Protein AF-A0A519US64-F1 (afdb_monomer_lite)

Sequence (150 aa):
MSLLNEFVNSISDPQLAESIQDRIDIIEHKIKFRDPVPVYVASNLLSGDNLLKEMIERAGGILVSEPSASKTIIYMNDGQTISLTMNEIISQVNPSWEAAQLKQVYIITKAYTHATIDIELLETLAEIIHPGFFVFGLEGSDWLRFDIEA

Secondary structure (DSSP, 8-state):
--HHHHHHHH-S-HHHHHHHHHHHHHHHHHHTTSPPEEEEEE-TTTTS-HHHHHHHHHTTEEE-S-GGG-SEEEEE-SS--HHHHHHHHHHH--TTSHHHHTT-EEEE-S---TTS--HHHHHHHHHHHSBTTB----BTTTEEE-----

Structure (mmCIF, N/CA/C/O backbone):
data_AF-A0A519US64-F1
#
_entry.id   AF-A0A519US64-F1
#
loop_
_atom_site.group_PDB
_atom_site.id
_atom_site.type_symbol
_atom_site.label_atom_id
_atom_site.label_alt_id
_atom_site.label_comp_id
_atom_site.label_asym_id
_atom_site.label_entity_id
_atom_site.label_seq_id
_atom_site.pdbx_PDB_ins_code
_atom_site.Cartn_x
_atom_site.Cartn_y
_atom_site.Cartn_z
_atom_site.occupancy
_atom_site.B_iso_or_equiv
_atom_site.auth_seq_id
_atom_site.auth_comp_id
_atom_site.auth_asym_id
_atom_site.auth_atom_id
_atom_site.pdbx_PDB_model_num
ATOM 1 N N . MET A 1 1 ? -5.483 -8.722 -23.370 1.00 50.75 1 MET A N 1
ATOM 2 C CA . MET A 1 1 ? -4.078 -8.279 -23.319 1.00 50.75 1 MET A CA 1
ATOM 3 C C . MET A 1 1 ? -3.951 -7.422 -22.077 1.00 50.75 1 MET A C 1
ATOM 5 O O . MET A 1 1 ? -4.906 -6.724 -21.766 1.00 50.75 1 MET A O 1
ATOM 9 N N . SER A 1 2 ? -2.878 -7.592 -21.313 1.00 70.62 2 SER A N 1
ATOM 10 C CA . SER A 1 2 ? -2.649 -6.848 -20.069 1.00 70.62 2 SER A CA 1
ATOM 11 C C . SER A 1 2 ? -2.172 -5.427 -20.398 1.00 70.62 2 SER A C 1
ATOM 13 O O . SER A 1 2 ? -1.345 -5.273 -21.300 1.00 70.62 2 SER A O 1
ATOM 15 N N . LEU A 1 3 ? -2.668 -4.414 -19.676 1.00 65.56 3 LEU A N 1
ATOM 16 C CA . LEU A 1 3 ? -2.300 -3.007 -19.898 1.00 65.56 3 LEU A CA 1
ATOM 17 C C . LEU A 1 3 ? -0.816 -2.764 -19.603 1.00 65.56 3 LEU A C 1
ATOM 19 O O . LEU A 1 3 ? -0.156 -1.985 -20.288 1.00 65.56 3 LEU A O 1
ATOM 23 N N . LEU A 1 4 ? -0.266 -3.492 -18.630 1.00 66.19 4 LEU A N 1
ATOM 24 C CA . LEU A 1 4 ? 1.155 -3.434 -18.293 1.00 66.19 4 LEU A CA 1
ATOM 25 C C . LEU A 1 4 ? 2.032 -3.985 -19.415 1.00 66.19 4 LEU A C 1
ATOM 27 O O . LEU A 1 4 ? 3.037 -3.372 -19.764 1.00 66.19 4 LEU A O 1
ATOM 31 N N . ASN A 1 5 ? 1.626 -5.090 -20.043 1.00 68.94 5 ASN A N 1
ATOM 32 C CA . ASN A 1 5 ? 2.379 -5.644 -21.167 1.00 68.94 5 ASN A CA 1
ATOM 33 C C . ASN A 1 5 ? 2.320 -4.712 -22.389 1.00 68.94 5 ASN A C 1
ATOM 35 O O . ASN A 1 5 ? 3.303 -4.583 -23.114 1.00 68.94 5 ASN A O 1
ATOM 39 N N . GLU A 1 6 ? 1.186 -4.054 -22.639 1.00 69.12 6 GLU A N 1
ATOM 40 C CA . GLU A 1 6 ? 1.078 -3.054 -23.711 1.00 69.12 6 GLU A CA 1
ATOM 41 C C . GLU A 1 6 ? 1.982 -1.843 -23.450 1.00 69.12 6 GLU A C 1
ATOM 43 O O . GLU A 1 6 ? 2.636 -1.358 -24.372 1.00 69.12 6 GLU A O 1
ATOM 48 N N . PHE A 1 7 ? 2.104 -1.414 -22.195 1.00 69.94 7 PHE A N 1
ATOM 49 C CA . PHE A 1 7 ? 3.015 -0.341 -21.816 1.00 69.94 7 PHE A CA 1
ATOM 50 C C . PHE A 1 7 ? 4.481 -0.713 -21.945 1.00 69.94 7 PHE A C 1
ATOM 52 O O . PHE A 1 7 ? 5.218 0.048 -22.563 1.00 69.94 7 PHE A O 1
ATOM 59 N N . VAL A 1 8 ? 4.905 -1.874 -21.440 1.00 67.81 8 VAL A N 1
ATOM 60 C CA . VAL A 1 8 ? 6.297 -2.334 -21.583 1.00 67.81 8 VAL A CA 1
ATOM 61 C C . VAL A 1 8 ? 6.693 -2.376 -23.063 1.00 67.81 8 VAL A C 1
ATOM 63 O O . VAL A 1 8 ? 7.761 -1.897 -23.430 1.00 67.81 8 VAL A O 1
ATOM 66 N N . ASN A 1 9 ? 5.789 -2.832 -23.937 1.00 69.25 9 ASN A N 1
ATOM 67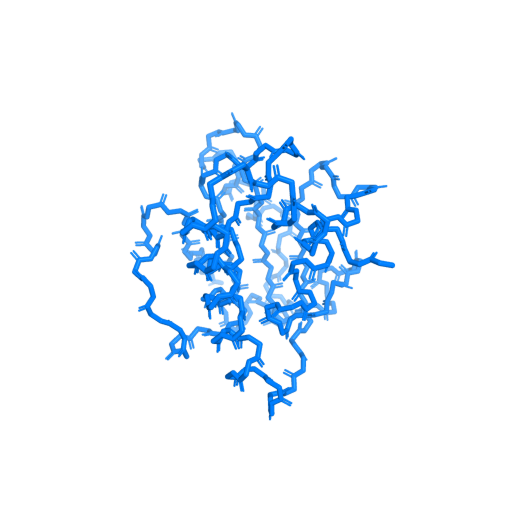 C CA . ASN A 1 9 ? 6.004 -2.837 -25.388 1.00 69.25 9 ASN A CA 1
ATOM 68 C C . ASN A 1 9 ? 5.980 -1.439 -26.037 1.00 69.25 9 ASN A C 1
ATOM 70 O O . ASN A 1 9 ? 6.465 -1.281 -27.156 1.00 69.25 9 ASN A O 1
ATOM 74 N N . SER A 1 10 ? 5.408 -0.431 -25.372 1.00 71.62 10 SER A N 1
ATOM 75 C CA . SER A 1 10 ? 5.373 0.958 -25.849 1.00 71.62 10 SER A CA 1
ATOM 76 C C . SER A 1 10 ? 6.640 1.756 -25.513 1.00 71.62 10 SER A C 1
ATOM 78 O O . SER A 1 10 ? 6.834 2.852 -26.041 1.00 71.62 10 SER A O 1
ATOM 80 N N . ILE A 1 11 ? 7.513 1.220 -24.652 1.00 76.81 11 ILE A N 1
ATOM 81 C CA . ILE A 1 11 ? 8.766 1.864 -24.262 1.00 76.81 11 ILE A CA 1
ATOM 82 C C . ILE A 1 11 ? 9.769 1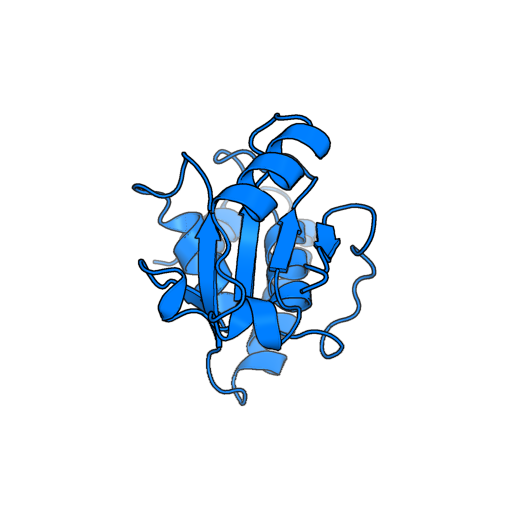.743 -25.414 1.00 76.81 11 ILE A C 1
ATOM 84 O O . ILE A 1 11 ? 10.200 0.655 -25.783 1.00 76.81 11 ILE A O 1
ATOM 88 N N . SER A 1 12 ? 10.168 2.888 -25.971 1.00 72.56 12 SER A N 1
ATOM 89 C CA . SER A 1 12 ? 11.119 2.959 -27.091 1.00 72.56 12 SER A CA 1
ATOM 90 C C . SER A 1 12 ? 12.534 2.488 -26.736 1.00 72.56 12 SER A C 1
ATOM 92 O O . SER A 1 12 ? 13.305 2.160 -27.636 1.00 72.56 12 SER A O 1
ATOM 94 N N . ASP A 1 13 ? 12.893 2.501 -25.448 1.00 80.00 13 ASP A N 1
ATOM 95 C CA . ASP A 1 13 ? 14.187 2.032 -24.952 1.00 80.00 13 ASP A CA 1
ATOM 96 C C . ASP A 1 13 ? 14.101 0.550 -24.532 1.00 80.00 13 ASP A C 1
ATOM 98 O O . ASP A 1 13 ? 13.479 0.234 -23.512 1.00 80.00 13 ASP A O 1
ATOM 102 N N . PRO A 1 14 ? 14.735 -0.369 -25.280 1.00 79.00 14 PRO A N 1
ATOM 103 C CA . PRO A 1 14 ? 14.657 -1.797 -24.995 1.00 79.00 14 PRO A CA 1
ATOM 104 C C . PRO A 1 14 ? 15.300 -2.181 -23.656 1.00 79.00 14 PRO A C 1
ATOM 106 O O . PRO A 1 14 ? 14.839 -3.130 -23.030 1.00 79.00 14 PRO A O 1
ATOM 109 N N . GLN A 1 15 ? 16.320 -1.452 -23.183 1.00 81.50 15 GLN A N 1
ATOM 110 C CA . GLN A 1 15 ? 16.976 -1.763 -21.904 1.00 81.50 15 GLN A CA 1
ATOM 111 C C . GLN A 1 15 ? 16.076 -1.413 -20.719 1.00 81.50 15 GLN A C 1
ATOM 113 O O . GLN A 1 15 ? 16.022 -2.136 -19.724 1.00 81.50 15 GLN A O 1
ATOM 118 N N . LEU A 1 16 ? 15.348 -0.301 -20.830 1.00 78.19 16 LEU A N 1
ATOM 119 C CA . LEU A 1 16 ? 14.387 0.108 -19.814 1.00 78.19 16 LEU A CA 1
ATOM 120 C C . LEU A 1 16 ? 13.181 -0.840 -19.781 1.00 78.19 16 LEU A C 1
ATOM 122 O O . LEU A 1 16 ? 12.733 -1.211 -18.699 1.00 78.19 16 LEU A O 1
ATOM 126 N N . ALA A 1 17 ? 12.688 -1.253 -20.952 1.00 79.75 17 ALA A N 1
ATOM 127 C CA . ALA A 1 17 ? 11.590 -2.210 -21.063 1.00 79.75 17 ALA A CA 1
ATOM 128 C C . ALA A 1 17 ? 11.940 -3.564 -20.423 1.00 79.75 17 ALA A C 1
ATOM 130 O O . ALA A 1 17 ? 11.156 -4.085 -19.633 1.00 79.75 17 ALA A O 1
ATOM 131 N N . GLU A 1 18 ? 13.133 -4.095 -20.710 1.00 82.19 18 GLU A N 1
ATOM 132 C CA . GLU A 1 18 ? 13.640 -5.340 -20.119 1.00 82.19 18 GLU A CA 1
ATOM 133 C C . GLU A 1 18 ? 13.767 -5.223 -18.594 1.00 82.19 18 GLU A C 1
ATOM 135 O O . GLU A 1 18 ? 13.223 -6.046 -17.866 1.00 82.19 18 GLU A O 1
ATOM 140 N N . SER A 1 19 ? 14.368 -4.136 -18.098 1.00 83.88 19 SER A N 1
ATOM 141 C CA . SER A 1 19 ? 14.504 -3.880 -16.657 1.00 83.88 19 SER A CA 1
ATOM 142 C C . SER A 1 19 ? 13.155 -3.801 -15.928 1.00 83.88 19 SER A C 1
ATOM 144 O O . SER A 1 19 ? 13.000 -4.322 -14.821 1.00 83.88 19 SER A O 1
ATOM 146 N N . ILE A 1 20 ? 12.148 -3.171 -16.541 1.00 82.69 20 ILE A N 1
ATOM 147 C CA . ILE A 1 20 ? 10.795 -3.107 -15.973 1.00 82.69 20 ILE A CA 1
ATOM 148 C C . ILE A 1 20 ? 10.146 -4.491 -15.975 1.00 82.69 20 ILE A C 1
ATOM 150 O O . ILE A 1 20 ? 9.558 -4.877 -14.965 1.00 82.69 20 ILE A O 1
ATOM 154 N N . GLN A 1 21 ? 10.271 -5.246 -17.068 1.00 84.12 21 GLN A N 1
ATOM 155 C CA . GLN A 1 21 ? 9.724 -6.598 -17.150 1.00 84.12 21 GLN A CA 1
ATOM 156 C C . GLN A 1 21 ? 10.353 -7.521 -16.100 1.00 84.12 21 GLN A C 1
ATOM 158 O O . GLN A 1 21 ? 9.623 -8.209 -15.392 1.00 84.12 21 GLN A O 1
ATOM 163 N N . ASP A 1 22 ? 11.673 -7.466 -15.919 1.00 86.25 22 ASP A N 1
ATOM 164 C CA . ASP A 1 22 ? 12.381 -8.253 -14.907 1.00 86.25 22 ASP A CA 1
ATOM 165 C C . ASP A 1 22 ? 11.870 -7.953 -13.490 1.00 86.25 22 ASP A C 1
ATOM 167 O O . ASP A 1 22 ? 11.669 -8.863 -12.683 1.00 86.25 22 ASP A O 1
ATOM 171 N N . ARG A 1 23 ? 11.619 -6.676 -13.169 1.00 87.06 23 ARG A N 1
ATOM 172 C CA . ARG A 1 23 ? 11.072 -6.268 -11.862 1.00 87.06 23 ARG A CA 1
ATOM 173 C C . ARG A 1 23 ? 9.658 -6.802 -11.646 1.00 87.06 23 ARG A C 1
ATOM 175 O O . ARG A 1 23 ? 9.374 -7.329 -10.568 1.00 87.06 23 ARG A O 1
ATOM 182 N N . ILE A 1 24 ? 8.798 -6.711 -12.663 1.00 86.00 24 ILE A N 1
ATOM 183 C CA . ILE A 1 24 ? 7.441 -7.280 -12.626 1.00 86.00 24 ILE A CA 1
ATOM 184 C C . ILE A 1 24 ? 7.524 -8.790 -12.386 1.00 86.00 24 ILE A C 1
ATOM 186 O O . ILE A 1 24 ? 6.896 -9.303 -11.459 1.00 86.00 24 ILE A O 1
ATOM 190 N N . ASP A 1 25 ? 8.358 -9.488 -13.155 1.00 87.44 25 ASP A N 1
ATOM 191 C CA . ASP A 1 25 ? 8.518 -10.937 -13.069 1.00 87.44 25 ASP A CA 1
ATOM 192 C C . ASP A 1 25 ? 9.029 -11.372 -11.688 1.00 87.44 25 ASP A C 1
ATOM 194 O O . ASP A 1 25 ? 8.571 -12.379 -11.143 1.00 87.44 25 ASP A O 1
ATOM 198 N N . ILE A 1 26 ? 9.941 -10.610 -11.071 1.00 88.12 26 ILE A N 1
ATOM 199 C CA . ILE A 1 26 ? 10.425 -10.873 -9.707 1.00 88.12 26 ILE A CA 1
ATOM 200 C C . ILE A 1 26 ? 9.279 -10.808 -8.693 1.00 88.12 26 ILE A C 1
ATOM 202 O O . ILE A 1 26 ? 9.187 -11.687 -7.825 1.00 88.12 26 ILE A O 1
ATOM 206 N N . ILE A 1 27 ? 8.425 -9.784 -8.778 1.00 87.25 27 ILE A N 1
ATOM 207 C CA . ILE A 1 27 ? 7.281 -9.619 -7.873 1.00 87.25 27 ILE A CA 1
ATOM 208 C C . ILE A 1 27 ? 6.319 -10.789 -8.066 1.00 87.25 27 ILE A C 1
ATOM 210 O O . ILE A 1 27 ? 6.081 -11.534 -7.112 1.00 87.25 27 ILE A O 1
ATOM 214 N N . GLU A 1 28 ? 5.867 -11.027 -9.300 1.00 86.75 28 GLU A N 1
ATOM 215 C CA . GLU A 1 28 ? 4.920 -12.095 -9.640 1.00 86.75 28 GLU A CA 1
ATOM 216 C C . GLU A 1 28 ? 5.427 -13.475 -9.221 1.00 86.75 28 GLU A C 1
ATOM 218 O O . GLU A 1 28 ? 4.705 -14.278 -8.620 1.00 86.75 28 GLU A O 1
ATOM 223 N N . HIS A 1 29 ? 6.705 -13.757 -9.471 1.00 87.56 29 HIS A N 1
ATOM 224 C CA . HIS A 1 29 ? 7.297 -15.038 -9.119 1.00 87.56 29 HIS A CA 1
ATOM 225 C C . HIS A 1 29 ? 7.347 -15.265 -7.606 1.00 87.56 29 HIS A C 1
ATOM 227 O O . HIS A 1 29 ? 7.206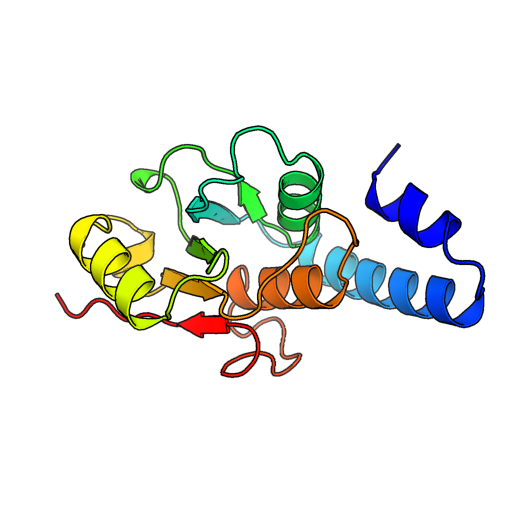 -16.406 -7.156 1.00 87.56 29 HIS A O 1
ATOM 233 N N . LYS A 1 30 ? 7.557 -14.206 -6.817 1.00 86.88 30 LYS A N 1
ATOM 234 C CA . LYS A 1 30 ? 7.584 -14.277 -5.351 1.00 86.88 30 LYS A CA 1
ATOM 235 C C . LYS A 1 30 ? 6.183 -14.437 -4.757 1.00 86.88 30 LYS A C 1
ATOM 237 O O . LYS A 1 30 ? 6.047 -15.151 -3.762 1.00 86.88 30 LYS A O 1
ATOM 242 N N . ILE A 1 31 ? 5.157 -13.830 -5.356 1.00 88.38 31 ILE A N 1
ATOM 243 C CA . ILE A 1 31 ? 3.779 -13.890 -4.843 1.00 88.38 31 ILE A CA 1
ATOM 244 C C . ILE A 1 31 ? 2.962 -15.080 -5.352 1.00 88.38 31 ILE A C 1
ATOM 246 O O . ILE A 1 31 ? 1.974 -15.421 -4.718 1.00 88.38 31 ILE A O 1
ATOM 250 N N . LYS A 1 32 ? 3.347 -15.761 -6.443 1.00 83.50 32 LYS A N 1
ATOM 251 C CA . LYS A 1 32 ? 2.532 -16.841 -7.053 1.00 83.50 32 LYS A CA 1
ATOM 252 C C . LYS A 1 32 ? 2.176 -18.012 -6.124 1.00 83.50 32 LYS A C 1
ATOM 254 O O . LYS A 1 32 ? 1.349 -18.847 -6.475 1.00 83.50 32 LYS A O 1
ATOM 259 N N . PHE A 1 33 ? 2.850 -18.117 -4.980 1.00 83.19 33 PHE A N 1
ATOM 260 C CA . PHE A 1 33 ? 2.613 -19.135 -3.954 1.00 83.19 33 PHE A CA 1
ATOM 261 C C . PHE A 1 33 ? 1.930 -18.586 -2.692 1.00 83.19 33 PHE A C 1
ATOM 263 O O . PHE A 1 33 ? 1.775 -19.319 -1.717 1.00 83.19 33 PHE A O 1
ATOM 270 N N . ARG A 1 34 ? 1.581 -17.298 -2.672 1.00 82.88 34 ARG A N 1
ATOM 271 C CA . ARG A 1 34 ? 0.863 -16.646 -1.578 1.00 82.88 34 ARG A CA 1
ATOM 272 C C . ARG A 1 34 ? -0.629 -16.648 -1.870 1.00 82.88 34 ARG A C 1
ATOM 274 O O . ARG A 1 34 ? -1.050 -16.520 -3.017 1.00 82.88 34 ARG A O 1
ATOM 281 N N . ASP A 1 35 ? -1.410 -16.739 -0.803 1.00 84.94 35 ASP A N 1
ATOM 282 C CA . ASP A 1 35 ? -2.834 -16.458 -0.888 1.00 84.94 35 ASP A CA 1
ATOM 283 C C . ASP A 1 35 ? -3.049 -14.971 -1.179 1.00 84.94 35 ASP A C 1
ATOM 285 O O . ASP A 1 35 ? -2.363 -14.125 -0.587 1.00 84.94 35 ASP A O 1
ATOM 289 N N . PRO A 1 36 ? -4.002 -14.644 -2.061 1.00 86.62 36 PRO A N 1
ATOM 290 C CA . PRO A 1 36 ? -4.288 -13.264 -2.376 1.00 86.62 36 PRO A CA 1
ATOM 291 C C . PRO A 1 36 ? -4.869 -12.535 -1.162 1.00 86.62 36 PRO A C 1
ATOM 293 O O . PRO A 1 36 ? -5.720 -13.062 -0.437 1.00 86.62 36 PRO A O 1
ATOM 296 N N . VAL A 1 37 ? -4.423 -11.302 -0.945 1.00 88.69 37 VAL A N 1
ATOM 297 C CA . VAL A 1 37 ? -4.841 -10.485 0.201 1.00 88.69 37 VAL A CA 1
ATOM 298 C C . VAL A 1 37 ? -5.996 -9.569 -0.213 1.00 88.69 37 VAL A C 1
ATOM 300 O O . VAL A 1 37 ? -5.862 -8.843 -1.192 1.00 88.69 37 VAL A O 1
ATOM 303 N N . PRO A 1 38 ? -7.130 -9.545 0.505 1.00 90.06 38 PRO A N 1
ATOM 304 C CA . PRO A 1 38 ? -8.196 -8.579 0.245 1.00 90.06 38 PRO A CA 1
ATOM 305 C C . PRO A 1 38 ? -7.739 -7.143 0.548 1.00 90.06 38 PRO A C 1
ATOM 307 O O . PRO A 1 38 ? -7.423 -6.823 1.697 1.00 90.06 38 PRO A O 1
ATOM 310 N N . VAL A 1 39 ? -7.734 -6.277 -0.466 1.00 89.75 39 VAL A N 1
ATOM 311 C CA . VAL A 1 39 ? -7.287 -4.880 -0.390 1.00 89.75 39 VAL A CA 1
ATOM 312 C C . VAL A 1 39 ? -8.443 -3.954 -0.736 1.00 89.75 39 VAL A C 1
ATOM 314 O O . VAL A 1 39 ? -9.055 -4.084 -1.795 1.00 89.75 39 VAL A O 1
ATOM 317 N N . TYR A 1 40 ? -8.728 -2.997 0.138 1.00 88.69 40 TYR A N 1
ATOM 318 C CA . TYR A 1 40 ? -9.594 -1.869 -0.176 1.00 88.69 40 TYR A CA 1
ATOM 319 C C . TYR A 1 40 ? -8.720 -0.659 -0.467 1.00 88.69 40 TYR A C 1
ATOM 321 O O . TYR A 1 40 ? -7.858 -0.298 0.333 1.00 88.69 40 TYR A O 1
ATOM 329 N N . VAL A 1 41 ? -8.948 -0.023 -1.607 1.00 85.75 41 VAL A N 1
ATOM 330 C CA . VAL A 1 41 ? -8.351 1.277 -1.888 1.00 85.75 41 VAL A CA 1
ATOM 331 C C . VAL A 1 41 ? -9.422 2.329 -1.631 1.00 85.75 41 VAL A C 1
ATOM 333 O O . VAL A 1 41 ? -10.586 2.116 -1.950 1.00 85.75 41 VAL A O 1
ATOM 336 N N . ALA A 1 42 ? -9.036 3.453 -1.048 1.00 79.06 42 ALA A N 1
ATOM 337 C CA . ALA A 1 42 ? -9.849 4.643 -0.890 1.00 79.06 42 ALA A CA 1
ATOM 338 C C . ALA A 1 42 ? -9.229 5.749 -1.751 1.00 79.06 42 ALA A C 1
ATOM 340 O O . ALA A 1 42 ? -8.201 6.330 -1.409 1.00 79.06 42 ALA A O 1
ATOM 341 N N . SER A 1 43 ? -9.835 5.988 -2.908 1.00 71.00 43 SER A N 1
ATOM 342 C CA . SER A 1 43 ? -9.481 7.048 -3.849 1.00 71.00 43 SER A CA 1
ATOM 343 C C . SER A 1 43 ? -10.741 7.476 -4.593 1.00 71.00 43 SER A C 1
ATOM 345 O O . SER A 1 43 ? -11.577 6.643 -4.957 1.00 71.00 43 SER A O 1
ATOM 347 N N . ASN A 1 44 ? -10.873 8.769 -4.881 1.00 57.97 44 ASN A N 1
ATOM 348 C CA . ASN A 1 44 ? -11.978 9.271 -5.705 1.00 57.97 44 ASN A CA 1
ATOM 349 C C . ASN A 1 44 ? -11.880 8.795 -7.166 1.00 57.97 44 ASN A C 1
ATOM 351 O O . ASN A 1 44 ? -12.817 8.968 -7.946 1.00 57.97 44 ASN A O 1
ATOM 355 N N . LEU A 1 45 ? -10.758 8.178 -7.530 1.00 53.38 45 LEU A N 1
ATOM 356 C CA . LEU A 1 45 ? -10.431 7.715 -8.871 1.00 53.38 45 LEU A CA 1
ATOM 357 C C . LEU A 1 45 ? -10.851 6.252 -9.120 1.00 53.38 45 LEU A C 1
ATOM 359 O O . LEU A 1 45 ? -10.797 5.767 -10.248 1.00 53.38 45 LEU A O 1
ATOM 363 N N . LEU A 1 46 ? -11.330 5.546 -8.088 1.00 53.50 46 LEU A N 1
ATOM 364 C CA . LEU A 1 46 ? -11.608 4.100 -8.116 1.00 53.50 46 LEU A CA 1
ATOM 365 C C . LEU A 1 46 ? -12.727 3.638 -9.045 1.00 53.50 46 LEU A C 1
ATOM 367 O O . LEU A 1 46 ? -12.839 2.444 -9.312 1.00 53.50 46 LEU A O 1
ATOM 371 N N . SER A 1 47 ? -13.565 4.538 -9.552 1.00 47.03 47 SER A N 1
ATOM 372 C CA . SER A 1 47 ? -14.778 4.133 -10.277 1.00 47.03 47 SER A CA 1
ATOM 373 C C . SER A 1 47 ? -14.534 3.608 -11.703 1.00 47.03 47 SER A C 1
ATOM 375 O O . SER A 1 47 ? -15.497 3.391 -12.436 1.00 47.03 47 SER A O 1
ATOM 377 N N . GLY A 1 48 ? -13.287 3.373 -12.121 1.00 51.66 48 GLY A N 1
ATOM 378 C CA . GLY A 1 48 ? -13.026 2.810 -13.451 1.00 51.66 48 GLY A CA 1
ATOM 379 C C . GLY A 1 48 ? -11.575 2.513 -13.811 1.00 51.66 48 GLY A C 1
ATOM 380 O O . GLY A 1 48 ? -11.303 2.258 -14.984 1.00 51.66 48 GLY A O 1
ATOM 381 N N . ASP A 1 49 ? -10.644 2.552 -12.858 1.00 65.56 49 ASP A N 1
ATOM 382 C CA . ASP A 1 49 ? -9.229 2.413 -13.186 1.00 65.56 49 ASP A CA 1
ATOM 383 C C . ASP A 1 49 ? -8.814 0.937 -13.291 1.00 65.56 49 ASP A C 1
ATOM 385 O O . ASP A 1 49 ? -8.333 0.311 -12.342 1.00 65.56 49 ASP A O 1
ATOM 389 N N . ASN A 1 50 ? -9.051 0.354 -14.472 1.00 75.06 50 ASN A N 1
ATOM 390 C CA . ASN A 1 50 ? -8.643 -1.015 -14.799 1.00 75.06 50 ASN A CA 1
ATOM 391 C C . ASN A 1 50 ? -7.147 -1.244 -14.558 1.00 75.06 50 ASN A C 1
ATOM 393 O O . ASN A 1 50 ? -6.755 -2.368 -14.249 1.00 75.06 50 ASN A O 1
ATOM 397 N N . LEU A 1 51 ? -6.327 -0.195 -14.676 1.00 75.56 51 LEU A N 1
ATOM 398 C CA . LEU A 1 51 ? -4.895 -0.299 -14.468 1.00 75.56 51 LEU A CA 1
ATOM 399 C C . LEU A 1 51 ? -4.557 -0.575 -13.001 1.00 75.56 51 LEU A C 1
ATOM 401 O O . LEU A 1 51 ? -3.832 -1.523 -12.712 1.00 75.56 51 LEU A O 1
ATOM 405 N N . LEU A 1 52 ? -5.122 0.201 -12.074 1.00 78.56 52 LEU A N 1
ATOM 406 C CA . LEU A 1 52 ? -4.887 0.018 -10.642 1.00 78.56 52 LEU A CA 1
ATOM 407 C C . LEU A 1 52 ? -5.328 -1.375 -10.182 1.00 78.56 52 LEU A C 1
ATOM 409 O O . LEU A 1 52 ? -4.614 -2.041 -9.434 1.00 78.56 52 LEU A O 1
ATOM 413 N N . LYS A 1 53 ? -6.483 -1.841 -10.671 1.00 82.62 53 LYS A N 1
ATOM 414 C CA . LYS A 1 53 ? -6.962 -3.197 -10.391 1.00 82.62 53 LYS A CA 1
ATOM 415 C C . LYS A 1 53 ? -5.954 -4.251 -10.854 1.00 82.62 53 LYS A C 1
ATOM 417 O O . LYS A 1 53 ? -5.628 -5.151 -10.086 1.00 82.62 53 LYS A O 1
ATOM 422 N N . GLU A 1 54 ? -5.447 -4.122 -12.077 1.00 83.88 54 GLU A N 1
ATOM 423 C CA . GLU A 1 54 ? -4.456 -5.048 -12.628 1.00 83.88 54 GLU A CA 1
ATOM 424 C C . GLU A 1 54 ? -3.148 -5.038 -11.817 1.00 83.88 54 GLU A C 1
ATOM 426 O O . GLU A 1 54 ? -2.569 -6.092 -11.557 1.00 83.88 54 GLU A O 1
ATOM 431 N N . MET A 1 55 ? -2.703 -3.864 -11.360 1.00 84.56 55 MET A N 1
ATOM 432 C CA . MET A 1 55 ? -1.507 -3.731 -10.522 1.00 84.56 55 MET A CA 1
ATOM 433 C C . MET A 1 55 ? -1.689 -4.380 -9.148 1.00 84.56 55 MET A C 1
ATOM 435 O O . MET A 1 55 ? -0.784 -5.060 -8.676 1.00 84.56 55 MET A O 1
ATOM 439 N N . ILE A 1 56 ? -2.859 -4.227 -8.522 1.00 87.50 56 ILE A N 1
ATOM 440 C CA . ILE A 1 56 ? -3.172 -4.882 -7.243 1.00 87.50 56 ILE A CA 1
ATOM 441 C C . ILE A 1 56 ? -3.183 -6.402 -7.412 1.00 87.50 56 ILE A C 1
ATOM 443 O O . ILE A 1 56 ? -2.564 -7.102 -6.614 1.00 87.50 56 ILE A O 1
ATOM 447 N N . GLU A 1 57 ? -3.828 -6.913 -8.464 1.00 87.69 57 GLU A N 1
ATOM 448 C CA . GLU A 1 57 ? -3.870 -8.351 -8.755 1.00 87.69 57 GLU A CA 1
ATOM 449 C C . GLU A 1 57 ? -2.461 -8.929 -8.957 1.00 87.69 57 GLU A C 1
ATOM 451 O O . GLU A 1 57 ? -2.125 -9.968 -8.385 1.00 87.69 57 GLU A O 1
ATOM 456 N N . ARG A 1 58 ? -1.593 -8.221 -9.689 1.00 85.69 58 ARG A N 1
ATOM 457 C CA . ARG A 1 58 ? -0.191 -8.620 -9.898 1.00 85.69 58 ARG A CA 1
ATOM 458 C C . ARG A 1 58 ? 0.726 -8.397 -8.701 1.00 85.69 58 ARG A C 1
ATOM 460 O O . ARG A 1 58 ? 1.788 -9.003 -8.645 1.00 85.69 58 ARG A O 1
ATOM 467 N N . ALA A 1 59 ? 0.337 -7.559 -7.748 1.00 88.19 59 ALA A N 1
ATOM 468 C CA . ALA A 1 59 ? 1.016 -7.430 -6.463 1.00 88.19 59 ALA A CA 1
ATOM 469 C C . ALA A 1 59 ? 0.559 -8.493 -5.445 1.00 88.19 59 ALA A C 1
ATOM 471 O O . ALA A 1 59 ? 1.124 -8.564 -4.357 1.00 88.19 59 ALA A O 1
ATOM 472 N N . GLY A 1 60 ? -0.425 -9.336 -5.791 1.00 87.62 60 GLY A N 1
ATOM 473 C CA . GLY A 1 60 ? -0.940 -10.401 -4.925 1.00 87.62 60 GLY A CA 1
ATOM 474 C C . GLY A 1 60 ? -2.130 -9.977 -4.066 1.00 87.62 60 GLY A C 1
ATOM 475 O O . GLY A 1 60 ? -2.472 -10.653 -3.095 1.00 87.62 60 GLY A O 1
ATOM 476 N N . GLY A 1 61 ? -2.769 -8.859 -4.403 1.00 89.06 61 GLY A N 1
ATOM 477 C CA . GLY A 1 61 ? -3.997 -8.391 -3.775 1.00 89.06 61 GLY A CA 1
ATOM 478 C C . GLY A 1 61 ? -5.254 -8.758 -4.566 1.00 89.06 61 GLY A C 1
ATOM 479 O O . GLY A 1 61 ? -5.213 -9.041 -5.759 1.00 89.06 61 GLY A O 1
ATOM 480 N N . ILE A 1 62 ? -6.408 -8.703 -3.908 1.00 89.38 62 ILE A N 1
ATOM 481 C CA . ILE A 1 62 ? -7.729 -8.704 -4.542 1.00 89.38 62 ILE A CA 1
ATOM 482 C C . ILE A 1 62 ? -8.439 -7.430 -4.120 1.00 89.38 62 ILE A C 1
ATOM 484 O O . ILE A 1 62 ? -8.675 -7.219 -2.931 1.00 89.38 62 ILE A O 1
ATOM 488 N N . LEU A 1 63 ? -8.814 -6.605 -5.097 1.00 87.25 63 LEU A N 1
ATOM 489 C CA . LEU A 1 63 ? -9.583 -5.396 -4.837 1.00 87.25 63 LEU A CA 1
ATOM 490 C C . LEU A 1 63 ? -10.984 -5.761 -4.327 1.00 87.25 63 LEU A C 1
ATOM 492 O O . LEU A 1 63 ? -11.743 -6.449 -5.015 1.00 87.25 63 LEU A O 1
ATOM 496 N N . VAL A 1 64 ? -11.337 -5.273 -3.141 1.00 88.00 64 VAL A N 1
ATOM 497 C CA . VAL A 1 64 ? -12.688 -5.382 -2.579 1.00 88.00 64 VAL A CA 1
ATOM 498 C C . VAL A 1 64 ? -13.387 -4.029 -2.614 1.00 88.00 64 VAL A C 1
ATOM 500 O O . VAL A 1 64 ? -12.756 -2.989 -2.461 1.00 88.00 64 VAL A O 1
ATOM 503 N N . SER A 1 65 ? -14.705 -4.035 -2.819 1.00 82.25 65 SER A N 1
ATOM 504 C CA . SER A 1 65 ? -15.516 -2.808 -2.847 1.00 82.25 65 SER A CA 1
ATOM 505 C C . SER A 1 65 ? -15.880 -2.292 -1.457 1.00 82.25 65 SER A C 1
ATOM 507 O O . SER A 1 65 ? -16.268 -1.140 -1.319 1.00 82.25 65 SER A O 1
ATOM 509 N N 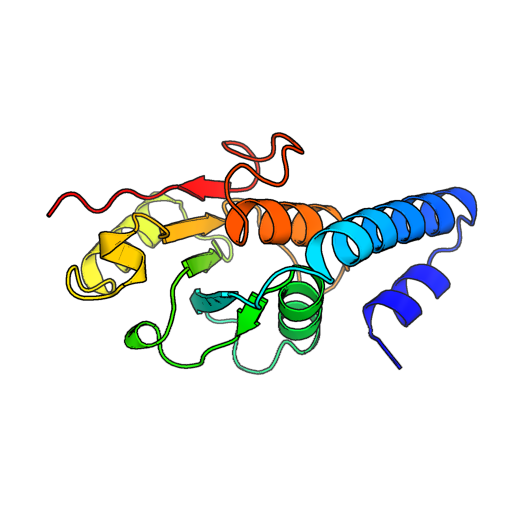. GLU A 1 66 ? -15.767 -3.144 -0.437 1.00 82.44 66 GLU A N 1
ATOM 510 C CA . GLU A 1 66 ? -16.172 -2.842 0.931 1.00 82.44 66 GLU A CA 1
ATOM 511 C C . GLU A 1 66 ? -14.949 -2.877 1.856 1.00 82.44 66 GLU A C 1
ATOM 513 O O . GLU A 1 66 ? -14.275 -3.912 1.925 1.00 82.44 66 GLU A O 1
ATOM 518 N N . PRO A 1 67 ? -14.677 -1.812 2.629 1.00 82.56 67 PRO A N 1
ATOM 519 C CA . PRO A 1 67 ? -13.533 -1.783 3.538 1.00 82.56 67 PRO A CA 1
ATOM 520 C C . PRO A 1 67 ? -13.653 -2.818 4.665 1.00 82.56 67 PRO A C 1
ATOM 522 O O . PRO A 1 67 ? -12.647 -3.326 5.153 1.00 82.56 67 PRO A O 1
ATOM 525 N N . SER A 1 68 ? -14.877 -3.206 5.036 1.00 83.94 68 SER A N 1
ATOM 526 C CA . SER A 1 68 ? -15.137 -4.231 6.056 1.00 83.94 68 SER A CA 1
ATOM 527 C C . SER A 1 68 ? -14.672 -5.639 5.663 1.00 83.94 68 SER A C 1
ATOM 529 O O . SER A 1 68 ? -14.391 -6.449 6.543 1.00 83.94 68 SER A O 1
ATOM 531 N N . ALA A 1 69 ? -14.573 -5.925 4.361 1.00 85.50 69 ALA A N 1
ATOM 532 C CA . ALA A 1 69 ? -14.097 -7.198 3.822 1.00 85.50 69 ALA A CA 1
ATOM 533 C C . ALA A 1 69 ? -12.592 -7.177 3.493 1.00 85.50 69 ALA A C 1
ATOM 535 O O . ALA A 1 69 ? -12.064 -8.152 2.956 1.00 85.50 69 ALA A O 1
ATOM 536 N N . SER A 1 70 ? -11.911 -6.060 3.767 1.00 88.00 70 SER A N 1
ATOM 537 C CA . SER A 1 70 ? -10.494 -5.883 3.465 1.00 88.00 70 SER A CA 1
ATOM 538 C C . SER A 1 70 ? -9.607 -6.239 4.653 1.00 88.00 70 SER A C 1
ATOM 540 O O . SER A 1 70 ? -9.919 -5.933 5.806 1.00 88.00 70 SER A O 1
ATOM 542 N N . LYS A 1 71 ? -8.465 -6.857 4.350 1.00 88.75 71 LYS A N 1
ATOM 543 C CA . LYS A 1 71 ? -7.367 -7.027 5.304 1.00 88.75 71 LYS A CA 1
ATOM 544 C C . LYS A 1 71 ? -6.432 -5.834 5.285 1.00 88.75 71 LYS A C 1
ATOM 546 O O . LYS A 1 71 ? -5.875 -5.491 6.314 1.00 88.75 71 LYS A O 1
ATOM 551 N N . THR A 1 72 ? -6.293 -5.185 4.135 1.00 88.75 72 THR A N 1
ATOM 552 C CA . THR A 1 72 ? -5.433 -4.017 3.963 1.00 88.75 72 THR A CA 1
ATOM 553 C C . THR A 1 72 ? -6.228 -2.871 3.362 1.00 88.75 72 THR A C 1
ATOM 555 O O . THR A 1 72 ? -6.930 -3.058 2.369 1.00 88.75 72 THR A O 1
ATOM 558 N N . ILE A 1 73 ? -6.106 -1.685 3.954 1.00 89.94 73 ILE A N 1
ATOM 559 C CA . ILE A 1 73 ? -6.726 -0.457 3.458 1.00 89.94 73 ILE A CA 1
ATOM 560 C C . ILE A 1 73 ? -5.632 0.494 2.982 1.00 89.94 73 ILE A C 1
ATOM 562 O O . ILE A 1 73 ? -4.687 0.772 3.718 1.00 89.94 73 ILE A O 1
ATOM 566 N N . ILE A 1 74 ? -5.781 1.016 1.769 1.00 89.06 74 ILE A N 1
ATOM 567 C CA . ILE A 1 74 ? -4.831 1.933 1.141 1.00 89.06 74 ILE A CA 1
ATOM 568 C C . ILE A 1 74 ? -5.556 3.220 0.769 1.00 89.06 74 ILE A C 1
ATOM 570 O O . ILE A 1 74 ? -6.469 3.205 -0.048 1.00 89.06 74 ILE A O 1
ATOM 574 N N . TYR A 1 75 ? -5.133 4.344 1.329 1.00 86.56 75 TYR A N 1
ATOM 575 C CA . TYR A 1 75 ? -5.611 5.668 0.950 1.00 86.56 75 TYR A CA 1
ATOM 576 C C . TYR A 1 75 ? -4.635 6.288 -0.040 1.00 86.56 75 TYR A C 1
ATOM 578 O O . TYR A 1 75 ? -3.459 6.458 0.284 1.00 86.56 75 TYR A O 1
ATOM 586 N N . MET A 1 76 ? -5.104 6.628 -1.240 1.00 82.06 76 MET A N 1
ATOM 587 C CA . MET A 1 76 ? -4.274 7.348 -2.205 1.00 82.06 76 MET A CA 1
ATOM 588 C C . MET A 1 76 ? -4.429 8.843 -1.983 1.00 82.06 76 MET A C 1
ATOM 590 O O . MET A 1 76 ? -5.538 9.380 -1.969 1.00 82.06 76 MET A O 1
ATOM 594 N N . ASN A 1 77 ? -3.304 9.521 -1.787 1.00 72.44 77 ASN A N 1
ATOM 595 C CA . ASN A 1 77 ? -3.302 10.960 -1.664 1.00 72.44 77 ASN A CA 1
ATOM 596 C C . ASN A 1 77 ? -3.371 11.594 -3.063 1.00 72.44 77 ASN A C 1
ATOM 598 O O . ASN A 1 77 ? -2.344 11.880 -3.679 1.00 72.44 77 ASN A O 1
ATOM 602 N N . ASP A 1 78 ? -4.589 11.811 -3.565 1.00 68.06 78 ASP A N 1
ATOM 603 C CA . ASP A 1 78 ? -4.882 12.388 -4.889 1.00 68.06 78 ASP A CA 1
ATOM 604 C C . ASP A 1 78 ? -4.573 13.907 -4.943 1.00 68.06 78 ASP A C 1
ATOM 606 O O . ASP A 1 78 ? -5.406 14.731 -5.319 1.00 68.06 78 ASP A O 1
ATOM 610 N N . GLY A 1 79 ? -3.377 14.311 -4.502 1.00 64.06 79 GLY A N 1
ATOM 611 C CA . 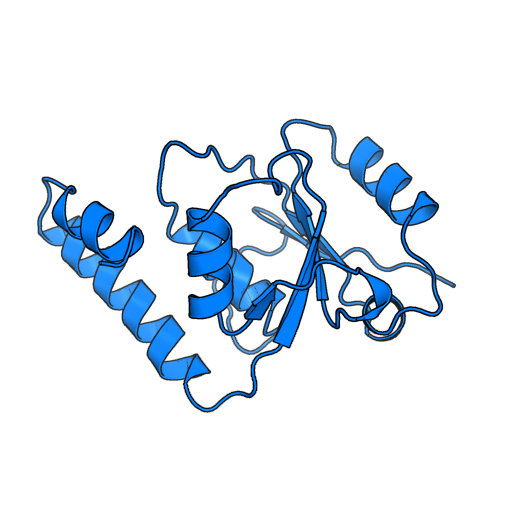GLY A 1 79 ? -2.942 15.707 -4.408 1.00 64.06 79 GLY A CA 1
ATOM 612 C C . GLY A 1 79 ? -3.441 16.461 -3.170 1.00 64.06 79 GLY A C 1
ATOM 613 O O . GLY A 1 79 ? -3.294 17.684 -3.105 1.00 64.06 79 GLY A O 1
ATOM 614 N N . GLN A 1 80 ? -4.019 15.769 -2.184 1.00 67.38 80 GLN A N 1
ATOM 615 C CA . GLN A 1 80 ? -4.369 16.371 -0.898 1.00 67.38 80 GLN A CA 1
ATOM 616 C C . GLN A 1 80 ? -3.141 16.464 0.028 1.00 67.38 80 GLN A C 1
ATOM 618 O O . GLN A 1 80 ? -2.033 16.020 -0.282 1.00 67.38 80 GLN A O 1
ATOM 623 N N . THR A 1 81 ? -3.300 17.102 1.185 1.00 75.94 81 THR A N 1
ATOM 624 C CA . THR A 1 81 ? -2.278 17.033 2.233 1.00 75.94 81 THR A CA 1
ATOM 625 C C . THR A 1 81 ? -2.485 15.768 3.054 1.00 75.94 81 THR A C 1
ATOM 627 O O . THR A 1 81 ? -3.617 15.391 3.343 1.00 75.94 81 THR A O 1
ATOM 630 N N . ILE A 1 82 ? -1.389 15.160 3.514 1.00 78.88 82 ILE A N 1
ATOM 631 C CA . ILE A 1 82 ? -1.425 13.971 4.383 1.00 78.88 82 ILE A CA 1
ATOM 632 C C . ILE A 1 82 ? -2.356 14.194 5.587 1.00 78.88 82 ILE A C 1
ATOM 634 O O . ILE A 1 82 ? -3.086 13.294 5.981 1.00 78.88 82 ILE A O 1
ATOM 638 N N . SER A 1 83 ? -2.393 15.410 6.143 1.00 80.50 83 SER A N 1
ATOM 639 C CA . SER A 1 83 ? -3.275 15.762 7.263 1.00 80.50 83 SER A CA 1
ATOM 640 C C . SER A 1 83 ? -4.768 15.645 6.939 1.00 80.50 83 SER A C 1
ATOM 642 O O . SER A 1 83 ? -5.547 15.290 7.820 1.00 80.50 83 SER A O 1
ATOM 644 N N . LEU A 1 84 ? -5.185 15.947 5.705 1.00 78.81 84 LEU A N 1
ATOM 645 C CA . LEU A 1 84 ? -6.576 15.769 5.278 1.00 78.81 84 LEU A CA 1
ATOM 646 C C . LEU A 1 84 ? -6.906 14.282 5.165 1.00 78.81 84 LEU A C 1
ATOM 648 O O . LEU A 1 84 ? -7.871 13.839 5.783 1.00 78.81 84 LEU A O 1
ATOM 652 N N . THR A 1 85 ? -6.041 13.506 4.509 1.00 80.31 85 THR A N 1
ATOM 653 C CA . THR A 1 85 ? -6.191 12.050 4.393 1.00 80.31 85 THR A CA 1
ATOM 654 C C . THR A 1 85 ? -6.227 11.371 5.765 1.00 80.31 85 THR A C 1
ATOM 656 O O . THR A 1 85 ? -7.052 10.498 6.003 1.00 80.31 85 THR A O 1
ATOM 659 N N . MET A 1 86 ? -5.397 11.808 6.717 1.00 81.88 86 MET A N 1
ATOM 660 C CA . MET A 1 86 ? -5.425 11.309 8.098 1.00 81.88 86 MET A CA 1
ATOM 661 C C . MET A 1 86 ? -6.768 11.575 8.790 1.00 81.88 86 MET A C 1
ATOM 663 O O . MET A 1 86 ? -7.301 10.688 9.453 1.00 81.88 86 MET A O 1
ATOM 667 N N . ASN A 1 87 ? -7.341 12.772 8.629 1.00 82.94 87 ASN A N 1
ATOM 668 C CA . ASN A 1 87 ? -8.659 13.079 9.191 1.00 82.94 87 ASN A CA 1
ATOM 669 C C . ASN A 1 87 ? -9.761 12.224 8.549 1.00 82.94 87 ASN A C 1
ATOM 671 O O . ASN A 1 87 ? -10.651 11.747 9.254 1.00 82.94 87 ASN A O 1
ATOM 675 N N . GLU A 1 88 ? -9.690 11.995 7.235 1.00 81.12 88 GLU A N 1
ATOM 676 C CA . GLU A 1 88 ? -10.612 11.099 6.533 1.00 81.12 88 GLU A CA 1
ATOM 677 C C . GLU A 1 88 ? -10.506 9.671 7.071 1.00 81.12 88 GLU A C 1
ATOM 679 O O . GLU A 1 88 ? -11.531 9.087 7.423 1.00 81.12 88 GLU A O 1
ATOM 684 N N . ILE A 1 89 ? -9.286 9.152 7.237 1.00 82.88 89 ILE A N 1
ATOM 685 C CA . ILE A 1 89 ? -9.023 7.826 7.810 1.00 82.88 89 ILE A CA 1
ATOM 686 C C . ILE A 1 89 ? -9.656 7.690 9.190 1.00 82.88 89 ILE A C 1
ATOM 688 O O . ILE A 1 89 ? -10.411 6.751 9.416 1.00 82.88 89 ILE A O 1
ATOM 692 N N . ILE A 1 90 ? -9.405 8.636 10.097 1.00 82.56 90 ILE A N 1
ATOM 693 C CA . ILE A 1 90 ? -9.967 8.598 11.456 1.00 82.56 90 ILE A CA 1
ATOM 694 C C . ILE A 1 90 ? -11.503 8.616 11.416 1.00 82.56 90 ILE A C 1
ATOM 696 O O . ILE A 1 90 ? -12.153 7.962 12.227 1.00 82.56 90 ILE A O 1
ATOM 700 N N . SER A 1 91 ? -12.096 9.358 10.476 1.00 81.38 91 SER A N 1
ATOM 701 C CA . SER A 1 91 ? -13.554 9.476 10.361 1.00 81.38 91 SER A CA 1
ATOM 702 C C . SER A 1 91 ? -14.235 8.270 9.700 1.00 81.38 91 SER A C 1
ATOM 704 O O . SER A 1 91 ? -15.402 8.002 9.985 1.00 81.38 91 SER A O 1
ATOM 706 N N . GLN A 1 92 ? -13.531 7.558 8.814 1.00 80.56 92 GLN A N 1
ATOM 707 C CA . GLN A 1 92 ? -14.096 6.489 7.988 1.00 80.56 92 GLN A CA 1
ATOM 708 C C . GLN A 1 92 ? -13.709 5.095 8.468 1.00 80.56 92 GLN A C 1
ATOM 710 O O . GLN A 1 92 ? -14.515 4.173 8.343 1.00 80.56 92 GLN A O 1
ATOM 715 N N . VAL A 1 93 ? -12.497 4.919 8.999 1.00 83.56 93 VAL A N 1
ATOM 716 C CA . VAL A 1 93 ? -12.013 3.605 9.407 1.00 83.56 93 VAL A CA 1
ATOM 717 C C . VAL A 1 93 ? -12.625 3.208 10.736 1.00 83.56 93 VAL A C 1
ATOM 719 O O . VAL A 1 93 ? -12.407 3.833 11.771 1.00 83.56 93 VAL A O 1
ATOM 722 N N . ASN A 1 94 ? -13.384 2.116 10.709 1.00 83.69 94 ASN A N 1
ATOM 723 C CA . ASN A 1 94 ? -13.942 1.548 11.922 1.00 83.69 94 ASN A CA 1
ATOM 724 C C . ASN A 1 94 ? -12.886 0.674 12.629 1.00 83.69 94 ASN A C 1
ATOM 726 O O . ASN A 1 94 ? -12.368 -0.253 12.002 1.00 83.69 94 ASN A O 1
ATOM 730 N N . PRO A 1 95 ? -12.631 0.866 13.939 1.00 82.38 95 PRO A N 1
ATOM 731 C CA . PRO A 1 95 ? -11.722 0.011 14.715 1.00 82.38 95 PRO A CA 1
ATOM 732 C C . PRO A 1 95 ? -12.097 -1.482 14.719 1.00 82.38 95 PRO A C 1
ATOM 734 O O . PRO A 1 95 ? -11.271 -2.340 15.022 1.00 82.38 95 PRO A O 1
ATOM 737 N N . SER A 1 96 ? -13.348 -1.812 14.388 1.00 83.06 96 SER A N 1
ATOM 738 C CA . SER A 1 96 ? -13.840 -3.191 14.302 1.00 83.06 96 SER A CA 1
ATOM 739 C C . SER A 1 96 ? -13.437 -3.905 13.007 1.00 83.06 96 SER A C 1
ATOM 741 O O . SER A 1 96 ? -13.656 -5.110 12.901 1.00 83.06 96 SER A O 1
ATOM 743 N N . TRP A 1 97 ? -12.909 -3.192 12.006 1.00 87.31 97 TRP A N 1
ATOM 744 C CA . TRP A 1 97 ? -12.470 -3.796 10.747 1.00 87.31 97 TRP A CA 1
ATOM 745 C C . TRP A 1 97 ? -11.169 -4.579 10.928 1.00 87.31 97 TRP A C 1
ATOM 747 O O . TRP A 1 97 ? -10.285 -4.164 11.678 1.00 87.31 97 TRP A O 1
ATOM 757 N N . GLU A 1 98 ? -11.033 -5.689 10.196 1.00 86.50 98 GLU A N 1
ATOM 758 C CA . GLU A 1 98 ? -9.843 -6.549 10.257 1.00 86.50 98 GLU A CA 1
ATOM 759 C C . GLU A 1 98 ? -8.571 -5.746 9.939 1.00 86.50 98 GLU A C 1
ATOM 761 O O . GLU A 1 98 ? -7.596 -5.819 10.683 1.00 86.50 98 GLU A O 1
ATOM 766 N N . ALA A 1 99 ? -8.614 -4.875 8.925 1.00 86.38 99 ALA A N 1
ATOM 767 C CA . ALA A 1 99 ? -7.500 -3.992 8.578 1.00 86.38 99 ALA A CA 1
ATOM 768 C C . ALA A 1 99 ? -7.058 -3.051 9.711 1.00 86.38 99 ALA A C 1
ATOM 770 O O . ALA A 1 99 ? -5.860 -2.839 9.903 1.00 86.38 99 ALA A O 1
ATOM 771 N N . ALA A 1 100 ? -7.997 -2.515 10.496 1.00 85.12 100 ALA A N 1
ATOM 772 C CA . ALA A 1 100 ? -7.671 -1.658 11.635 1.00 85.12 100 ALA A CA 1
ATOM 773 C C . ALA A 1 100 ? -7.022 -2.472 12.768 1.00 85.12 100 ALA A C 1
ATOM 775 O O . ALA A 1 100 ? -6.001 -2.067 13.321 1.00 85.12 100 ALA A O 1
ATOM 776 N N . GLN A 1 101 ? -7.559 -3.661 13.061 1.00 85.94 101 GLN A N 1
ATOM 777 C CA . GLN A 1 101 ? -7.018 -4.564 14.085 1.00 85.94 101 GLN A CA 1
ATOM 778 C C . GLN A 1 101 ? -5.618 -5.078 13.734 1.00 85.94 101 GLN A C 1
ATOM 780 O O . GLN A 1 101 ? -4.758 -5.197 14.608 1.00 85.94 101 GLN A O 1
ATOM 785 N N . LEU A 1 102 ? -5.375 -5.353 12.451 1.00 85.06 102 LEU A N 1
ATOM 786 C CA . LEU A 1 102 ? -4.079 -5.783 11.932 1.00 85.06 102 LEU A CA 1
ATOM 787 C C . LEU A 1 102 ? -3.091 -4.626 11.733 1.00 85.06 102 LEU A C 1
ATOM 789 O O . LEU A 1 102 ? -1.946 -4.880 11.361 1.00 85.06 102 LEU A O 1
ATOM 793 N N . LYS A 1 103 ? -3.504 -3.374 11.983 1.00 86.75 103 LYS A N 1
ATOM 794 C CA . LYS A 1 103 ? -2.709 -2.163 11.711 1.00 86.75 103 LYS A CA 1
ATOM 795 C C . LYS A 1 103 ? -2.234 -2.091 10.256 1.00 86.75 103 LYS A C 1
ATOM 797 O O . LYS A 1 103 ? -1.117 -1.674 9.961 1.00 86.75 103 LYS A O 1
ATOM 802 N N . GLN A 1 104 ? -3.094 -2.533 9.345 1.00 89.06 104 GLN A N 1
ATOM 803 C CA . GLN A 1 104 ? -2.862 -2.571 7.905 1.00 89.06 104 GLN A CA 1
ATOM 804 C C . GLN A 1 104 ? -3.627 -1.446 7.204 1.00 89.06 104 GLN A C 1
ATOM 806 O O . GLN A 1 104 ? -4.346 -1.670 6.230 1.00 89.06 104 GLN A O 1
ATOM 811 N N . VAL A 1 105 ? -3.485 -0.228 7.724 1.00 88.62 105 VAL A N 1
ATOM 812 C CA . VAL A 1 105 ? -3.999 0.991 7.097 1.00 88.62 105 VAL A CA 1
ATOM 813 C C . VAL A 1 105 ? -2.804 1.800 6.615 1.00 88.62 105 VAL A C 1
ATOM 815 O O . VAL A 1 105 ? -1.892 2.095 7.387 1.00 88.62 105 VAL A O 1
ATOM 818 N N . TYR A 1 106 ? -2.793 2.139 5.332 1.00 90.31 106 TYR A N 1
ATOM 819 C CA . TYR A 1 106 ? -1.664 2.781 4.672 1.00 90.31 106 TYR A CA 1
ATOM 820 C C . TYR A 1 106 ? -2.119 4.014 3.902 1.00 90.31 106 TYR A C 1
ATOM 822 O O . TYR A 1 106 ? -3.228 4.058 3.372 1.00 90.31 106 TYR A O 1
ATOM 830 N N . ILE A 1 107 ? -1.242 5.008 3.829 1.00 88.12 107 ILE A N 1
ATOM 831 C CA . ILE A 1 107 ? -1.406 6.218 3.030 1.00 88.12 107 ILE A CA 1
ATOM 832 C C . ILE A 1 107 ? -0.313 6.206 1.978 1.00 88.12 107 ILE A C 1
ATOM 834 O O . ILE A 1 107 ? 0.863 6.256 2.320 1.00 88.12 107 ILE A O 1
ATOM 838 N N . ILE A 1 108 ? -0.689 6.185 0.711 1.00 87.12 108 ILE A N 1
ATOM 839 C CA . ILE A 1 108 ? 0.228 6.462 -0.385 1.00 87.12 108 ILE A CA 1
ATOM 840 C C . ILE A 1 108 ? 0.361 7.982 -0.499 1.00 87.12 108 ILE A C 1
ATOM 842 O O . ILE A 1 108 ? -0.621 8.680 -0.752 1.00 87.12 108 ILE A O 1
ATOM 846 N N . THR A 1 109 ? 1.564 8.503 -0.271 1.00 80.38 109 THR A N 1
ATOM 847 C CA . THR A 1 109 ? 1.870 9.943 -0.257 1.00 80.38 109 THR A CA 1
ATOM 848 C C . THR A 1 109 ? 2.222 10.474 -1.636 1.00 80.38 109 THR A C 1
ATOM 850 O O . THR A 1 109 ? 2.007 11.658 -1.910 1.00 80.38 109 THR A O 1
ATOM 853 N N . LYS A 1 110 ? 2.772 9.615 -2.495 1.00 77.69 110 LYS A N 1
ATOM 854 C CA . LYS A 1 110 ? 3.154 9.967 -3.857 1.00 77.69 110 LYS A CA 1
ATOM 855 C C . LYS A 1 110 ? 1.920 10.086 -4.742 1.00 77.69 110 LYS A C 1
ATOM 857 O O . LYS A 1 110 ? 1.066 9.205 -4.774 1.00 77.69 110 LYS A O 1
ATOM 862 N N . ALA A 1 111 ? 1.840 11.190 -5.477 1.00 69.94 111 ALA A N 1
ATOM 863 C CA . ALA A 1 111 ? 0.784 11.392 -6.453 1.00 69.94 111 ALA A CA 1
ATOM 864 C C . ALA A 1 111 ? 1.064 10.518 -7.681 1.00 69.94 111 ALA A C 1
ATOM 866 O O . ALA A 1 111 ? 1.940 10.836 -8.487 1.00 69.94 111 ALA A O 1
ATOM 867 N N . TYR A 1 112 ? 0.320 9.427 -7.827 1.00 68.88 112 TYR A N 1
ATOM 868 C CA . TYR A 1 112 ? 0.359 8.612 -9.035 1.00 68.88 112 TYR A CA 1
ATOM 869 C C . TYR A 1 112 ? -0.646 9.160 -10.047 1.00 68.88 112 TYR A C 1
ATOM 871 O O . TYR A 1 112 ? -1.829 9.319 -9.752 1.00 68.88 112 TYR A O 1
ATOM 879 N N . THR A 1 113 ? -0.174 9.489 -11.249 1.00 59.69 113 THR A N 1
ATOM 880 C CA . THR A 1 113 ? -1.040 9.961 -12.334 1.00 59.69 113 THR A CA 1
ATOM 881 C C . THR A 1 113 ? -1.461 8.797 -13.224 1.00 59.69 113 THR A C 1
ATOM 883 O O . THR A 1 113 ? -0.606 8.029 -13.654 1.00 59.69 113 THR A O 1
ATOM 886 N N . HIS A 1 114 ? -2.740 8.734 -13.605 1.00 56.00 114 HIS A N 1
ATOM 887 C CA . HIS A 1 114 ? -3.307 7.708 -14.504 1.00 56.00 114 HIS A CA 1
ATOM 888 C C . HIS A 1 114 ? -2.595 7.530 -15.852 1.00 56.00 114 HIS A C 1
ATOM 890 O O . HIS A 1 114 ? -2.808 6.538 -16.541 1.00 56.00 114 HIS A O 1
ATOM 896 N N . ALA A 1 115 ? -1.807 8.520 -16.277 1.00 51.72 115 ALA A N 1
ATOM 897 C CA . ALA A 1 115 ? -1.217 8.557 -17.608 1.00 51.72 115 ALA A CA 1
ATOM 898 C C . ALA A 1 115 ? 0.018 7.656 -17.766 1.00 51.72 115 ALA A C 1
ATOM 900 O O . ALA A 1 115 ? 0.445 7.415 -18.893 1.00 51.72 115 ALA A O 1
ATOM 901 N N . THR A 1 116 ? 0.605 7.177 -16.669 1.00 54.94 116 THR A N 1
ATOM 902 C CA . THR A 1 116 ? 1.857 6.419 -16.706 1.00 54.94 116 THR A CA 1
ATOM 903 C C . THR A 1 116 ? 1.775 5.212 -15.802 1.00 54.94 116 THR A C 1
ATOM 905 O O . THR A 1 116 ? 1.477 5.327 -14.616 1.00 54.94 116 THR A O 1
ATOM 908 N N . ILE A 1 117 ? 2.096 4.056 -16.370 1.00 60.56 117 ILE A N 1
ATOM 909 C CA . ILE A 1 117 ? 2.372 2.861 -15.589 1.00 60.56 117 ILE A CA 1
ATOM 910 C C . ILE A 1 117 ? 3.653 3.109 -14.812 1.00 60.56 117 ILE A C 1
ATOM 912 O O . ILE A 1 117 ? 4.724 3.296 -15.389 1.00 60.56 117 ILE A O 1
ATOM 916 N N . ASP A 1 118 ? 3.500 3.164 -13.496 1.00 74.31 118 ASP A N 1
ATOM 917 C CA . ASP A 1 118 ? 4.591 3.402 -12.571 1.00 74.31 118 ASP A CA 1
ATOM 918 C C . ASP A 1 118 ? 4.977 2.073 -11.919 1.00 74.31 118 ASP A C 1
ATOM 920 O O . ASP A 1 118 ? 4.245 1.513 -11.103 1.00 74.31 118 ASP A O 1
ATOM 924 N N . ILE A 1 119 ? 6.130 1.535 -12.308 1.00 80.81 119 ILE A N 1
ATOM 925 C CA . ILE A 1 119 ? 6.680 0.320 -11.697 1.00 80.81 119 ILE A CA 1
ATOM 926 C C . ILE A 1 119 ? 6.903 0.502 -10.187 1.00 80.81 119 ILE A C 1
ATOM 928 O O . ILE A 1 119 ? 6.759 -0.454 -9.429 1.00 80.81 119 ILE A O 1
ATOM 932 N N . GLU A 1 120 ? 7.166 1.729 -9.732 1.00 83.25 120 GLU A N 1
ATOM 933 C CA . GLU A 1 120 ? 7.343 2.048 -8.314 1.00 83.25 120 GLU A CA 1
ATOM 934 C C . GLU A 1 120 ? 6.006 1.975 -7.561 1.00 83.25 120 GLU A C 1
ATOM 936 O O . GLU A 1 120 ? 5.988 1.619 -6.384 1.00 83.25 120 GLU A O 1
ATOM 941 N N . LEU A 1 121 ? 4.868 2.217 -8.230 1.00 84.44 121 LEU A N 1
ATOM 942 C CA . LEU A 1 121 ? 3.547 1.942 -7.652 1.00 84.44 121 LEU A CA 1
ATOM 943 C C . LEU A 1 121 ? 3.328 0.436 -7.476 1.00 84.44 121 LEU A C 1
ATOM 945 O O . LEU A 1 121 ? 2.804 0.024 -6.446 1.00 84.44 121 LEU A O 1
ATOM 949 N N . LEU A 1 122 ? 3.737 -0.400 -8.438 1.00 87.06 122 LEU A N 1
ATOM 950 C CA . LEU A 1 122 ? 3.614 -1.857 -8.290 1.00 87.06 122 LEU A CA 1
ATOM 951 C C . LEU A 1 122 ? 4.452 -2.363 -7.108 1.00 87.06 122 LEU A C 1
ATOM 953 O O . LEU A 1 122 ? 3.976 -3.172 -6.316 1.00 87.06 122 LEU A O 1
ATOM 957 N N . GLU A 1 123 ? 5.676 -1.859 -6.964 1.00 87.81 123 GLU A N 1
ATOM 958 C CA . GLU A 1 123 ? 6.556 -2.171 -5.833 1.00 87.81 123 GLU A CA 1
ATOM 959 C C . GLU A 1 123 ? 5.998 -1.668 -4.499 1.00 87.81 123 GLU A C 1
ATOM 961 O O . GLU A 1 123 ? 6.005 -2.409 -3.516 1.00 87.81 123 GLU A O 1
ATOM 966 N N . THR A 1 124 ? 5.445 -0.453 -4.485 1.00 88.94 124 THR A N 1
ATOM 967 C CA . THR A 1 124 ? 4.745 0.123 -3.329 1.00 88.94 124 THR A CA 1
ATOM 968 C C . THR A 1 124 ? 3.567 -0.755 -2.915 1.00 88.94 124 THR A C 1
ATOM 970 O O . THR A 1 124 ? 3.431 -1.106 -1.744 1.00 88.94 124 THR A O 1
ATOM 973 N N . LEU A 1 125 ? 2.734 -1.176 -3.870 1.00 89.06 125 LEU A N 1
ATOM 974 C CA . LEU A 1 125 ? 1.617 -2.079 -3.607 1.00 89.06 125 LEU A CA 1
ATOM 975 C C . LEU A 1 125 ? 2.113 -3.433 -3.091 1.00 89.06 125 LEU A C 1
ATOM 977 O O . LEU A 1 125 ? 1.574 -3.931 -2.111 1.00 89.06 125 LEU A O 1
ATOM 981 N N . ALA A 1 126 ? 3.156 -4.009 -3.689 1.00 89.94 126 ALA A N 1
ATOM 982 C CA . ALA A 1 126 ? 3.719 -5.281 -3.243 1.00 89.94 126 ALA A CA 1
ATOM 983 C C . ALA A 1 126 ? 4.255 -5.207 -1.798 1.00 89.94 126 ALA A C 1
ATOM 985 O O . ALA A 1 126 ? 4.015 -6.123 -1.009 1.00 89.94 126 ALA A O 1
ATOM 986 N N . GLU A 1 127 ? 4.924 -4.112 -1.423 1.00 90.44 127 GLU A N 1
ATOM 987 C CA . GLU A 1 127 ? 5.354 -3.850 -0.042 1.00 90.44 127 GLU A CA 1
ATOM 988 C C . GLU A 1 127 ? 4.189 -3.723 0.937 1.00 90.44 127 GLU A C 1
ATOM 990 O O . GLU A 1 127 ? 4.211 -4.341 2.003 1.00 90.44 127 GLU A O 1
ATOM 995 N N . ILE A 1 128 ? 3.173 -2.938 0.575 1.00 90.31 128 ILE A N 1
ATOM 996 C CA . ILE A 1 128 ? 2.011 -2.675 1.427 1.00 90.31 128 ILE A CA 1
ATOM 997 C C . ILE A 1 128 ? 1.169 -3.943 1.619 1.00 90.31 128 ILE A C 1
ATOM 999 O O . ILE A 1 128 ? 0.759 -4.259 2.736 1.00 90.31 128 ILE A O 1
ATOM 1003 N N . ILE A 1 129 ? 0.916 -4.682 0.538 1.00 90.12 129 ILE A N 1
ATOM 1004 C CA . ILE A 1 129 ? 0.079 -5.890 0.531 1.00 90.12 129 ILE A CA 1
ATOM 1005 C C . ILE A 1 129 ? 0.779 -7.045 1.256 1.00 90.12 129 ILE A C 1
ATOM 1007 O O . ILE A 1 129 ? 0.132 -7.881 1.896 1.00 90.12 129 ILE A O 1
ATOM 1011 N N . HIS A 1 130 ? 2.113 -7.083 1.208 1.00 89.44 130 HIS A N 1
ATOM 1012 C CA . HIS A 1 130 ? 2.916 -8.100 1.875 1.00 89.44 130 HIS A CA 1
ATOM 1013 C C . HIS A 1 130 ? 3.994 -7.480 2.782 1.00 89.44 130 HIS A C 1
ATOM 1015 O O . HIS A 1 130 ? 5.192 -7.582 2.480 1.00 89.44 130 HIS A O 1
ATOM 1021 N N . PRO A 1 131 ? 3.600 -6.913 3.942 1.00 84.88 131 PRO A N 1
ATOM 1022 C CA . PRO A 1 131 ? 4.526 -6.239 4.846 1.00 84.88 131 PRO A CA 1
ATOM 1023 C C . PRO A 1 131 ? 5.673 -7.158 5.278 1.00 84.88 131 PRO A C 1
ATOM 1025 O O . PRO A 1 131 ? 5.450 -8.271 5.763 1.00 84.88 131 PRO A O 1
ATOM 1028 N N . GLY A 1 132 ? 6.911 -6.697 5.093 1.00 82.69 132 GLY A N 1
ATOM 1029 C CA . GLY A 1 132 ? 8.130 -7.434 5.447 1.00 82.69 132 GLY A CA 1
ATOM 1030 C C . GLY A 1 132 ? 8.514 -8.571 4.490 1.00 82.69 132 GLY A C 1
ATOM 1031 O O . GLY A 1 132 ? 9.522 -9.238 4.722 1.00 82.69 132 GLY A O 1
ATOM 1032 N N . PHE A 1 133 ? 7.745 -8.813 3.424 1.00 85.12 133 PHE A N 1
ATOM 1033 C CA . PHE A 1 133 ? 8.096 -9.787 2.385 1.00 85.12 133 PHE A CA 1
ATOM 1034 C C . PHE A 1 133 ? 8.879 -9.146 1.235 1.00 85.12 133 PHE A C 1
ATOM 1036 O O . PHE A 1 133 ? 9.828 -9.743 0.717 1.00 85.12 133 PHE A O 1
ATOM 1043 N N . PHE A 1 134 ? 8.500 -7.921 0.876 1.00 85.44 134 PHE A N 1
ATOM 1044 C CA . PHE A 1 134 ? 9.250 -7.046 -0.013 1.00 85.44 134 PHE A C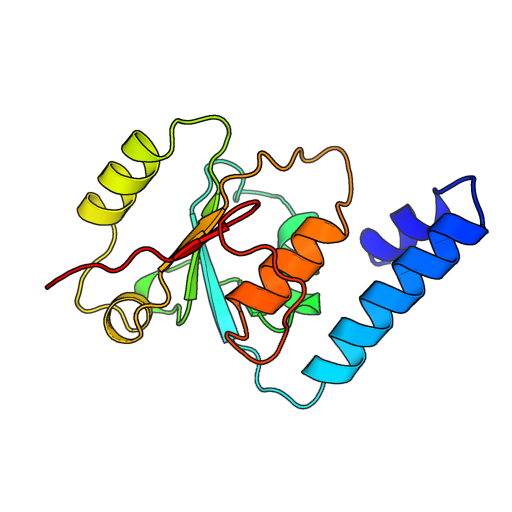A 1
ATOM 1045 C C . PHE A 1 134 ? 9.910 -5.926 0.797 1.00 85.44 134 PHE A C 1
ATOM 1047 O O . PHE A 1 134 ? 9.352 -5.471 1.794 1.00 85.44 134 PHE A O 1
ATOM 1054 N N . VAL A 1 135 ? 11.122 -5.537 0.393 1.00 82.75 135 VAL A N 1
ATOM 1055 C CA . VAL A 1 135 ? 11.890 -4.428 0.980 1.00 82.75 135 VAL A CA 1
ATOM 1056 C C . VAL A 1 135 ? 12.628 -3.713 -0.157 1.00 82.75 135 VAL A C 1
ATOM 1058 O O . VAL A 1 135 ? 13.799 -3.971 -0.426 1.00 82.75 135 VAL A O 1
ATOM 1061 N N . PHE A 1 136 ? 11.899 -2.866 -0.865 1.00 83.00 136 PHE A N 1
ATOM 1062 C CA . PHE A 1 136 ? 12.362 -1.837 -1.797 1.00 83.00 136 PHE A CA 1
ATOM 1063 C C . PHE A 1 136 ? 12.715 -0.525 -1.072 1.00 83.00 136 PHE A C 1
ATOM 1065 O O . PHE A 1 136 ? 13.508 0.258 -1.587 1.00 83.00 136 PHE A O 1
ATOM 1072 N N . GLY A 1 137 ? 12.208 -0.320 0.151 1.00 81.56 137 GLY A N 1
ATOM 1073 C CA . GLY A 1 137 ? 12.557 0.822 1.003 1.00 81.56 137 GLY A CA 1
ATOM 1074 C C . GLY A 1 137 ? 11.765 2.086 0.678 1.00 81.56 137 GLY A C 1
ATOM 1075 O O . GLY A 1 137 ? 12.296 3.185 0.819 1.00 81.56 137 GLY A O 1
ATOM 1076 N N . LEU A 1 138 ? 10.515 1.919 0.237 1.00 83.62 138 LEU A N 1
ATOM 1077 C CA . LEU A 1 138 ? 9.622 3.010 -0.169 1.00 83.62 138 LEU A CA 1
ATOM 1078 C C . LEU A 1 138 ? 8.808 3.583 1.012 1.00 83.62 138 LEU A C 1
ATOM 1080 O O . LEU A 1 138 ? 8.118 4.599 0.878 1.00 83.62 138 LEU A O 1
ATOM 1084 N N . GLU A 1 139 ? 8.908 2.955 2.189 1.00 83.44 139 GLU A N 1
ATOM 1085 C CA . GLU A 1 139 ? 8.315 3.442 3.436 1.00 83.44 139 GLU A CA 1
ATOM 1086 C C . GLU A 1 139 ? 8.898 4.810 3.822 1.00 83.44 139 GLU A C 1
ATOM 1088 O O . GLU A 1 139 ? 10.108 4.987 3.965 1.00 83.44 139 GLU A O 1
ATOM 1093 N N . GLY A 1 140 ? 8.023 5.793 4.022 1.00 79.19 140 GLY A N 1
ATOM 1094 C CA . GLY A 1 140 ? 8.392 7.168 4.350 1.00 79.19 140 GLY A CA 1
ATOM 1095 C C . GLY A 1 140 ? 8.593 8.080 3.139 1.00 79.19 140 GLY A C 1
ATOM 1096 O O . GLY A 1 140 ? 8.515 9.298 3.312 1.00 79.19 140 GLY A O 1
ATOM 1097 N N . SER A 1 141 ? 8.805 7.533 1.935 1.00 80.25 141 SER A N 1
ATOM 1098 C CA . SER A 1 141 ? 8.867 8.312 0.689 1.00 80.25 141 SER A CA 1
ATOM 1099 C C . SER A 1 141 ? 7.553 8.251 -0.088 1.00 80.25 141 SER A C 1
ATOM 1101 O O . SER A 1 141 ? 6.937 9.293 -0.333 1.00 80.25 141 SER A O 1
ATOM 1103 N N . ASP A 1 142 ? 7.106 7.040 -0.422 1.00 83.00 142 ASP A N 1
ATOM 1104 C CA . ASP A 1 142 ? 5.979 6.798 -1.330 1.00 83.00 142 ASP A CA 1
ATOM 1105 C C . ASP A 1 142 ? 4.725 6.396 -0.557 1.00 83.00 142 ASP A C 1
ATOM 1107 O O . ASP A 1 142 ? 3.603 6.659 -1.002 1.00 83.00 142 ASP A O 1
ATOM 1111 N N . TRP A 1 143 ? 4.906 5.804 0.626 1.00 88.12 143 TRP A N 1
ATOM 1112 C CA . TRP A 1 143 ? 3.812 5.407 1.495 1.00 88.12 143 TRP A CA 1
ATOM 1113 C C . TRP A 1 143 ? 4.150 5.527 2.985 1.00 88.12 143 TRP A C 1
ATOM 1115 O O . TRP A 1 143 ? 5.308 5.529 3.396 1.00 88.12 143 TRP A O 1
ATOM 1125 N N . LEU A 1 144 ? 3.114 5.631 3.815 1.00 87.94 144 LEU A N 1
ATOM 1126 C CA . LEU A 1 144 ? 3.181 5.703 5.274 1.00 87.94 144 LEU A CA 1
ATOM 1127 C C . LEU A 1 144 ? 2.180 4.724 5.888 1.00 87.94 144 LEU A C 1
ATOM 1129 O O . LEU A 1 144 ? 1.050 4.616 5.411 1.00 87.94 144 LEU A O 1
ATOM 1133 N N . ARG A 1 145 ? 2.558 4.044 6.975 1.00 88.00 145 ARG A N 1
ATOM 1134 C CA . ARG A 1 145 ? 1.599 3.280 7.784 1.00 88.00 145 ARG A CA 1
ATOM 1135 C C . ARG A 1 145 ? 0.851 4.215 8.728 1.00 88.00 145 ARG A C 1
ATOM 1137 O O . ARG A 1 145 ? 1.462 5.057 9.384 1.00 88.00 145 ARG A O 1
ATOM 1144 N N . PHE A 1 146 ? -0.461 4.042 8.817 1.00 84.94 146 PHE A N 1
ATOM 1145 C CA . PHE A 1 146 ? -1.308 4.751 9.762 1.00 84.94 146 PHE A CA 1
ATOM 1146 C C . PHE A 1 146 ? -1.774 3.798 10.861 1.00 84.94 146 PHE A C 1
ATOM 1148 O O . PHE A 1 146 ? -2.511 2.846 10.609 1.00 84.94 146 PHE A O 1
ATOM 1155 N N . ASP A 1 147 ? -1.351 4.070 12.092 1.00 79.50 147 ASP A N 1
ATOM 1156 C CA . ASP A 1 147 ? -1.808 3.327 13.259 1.00 79.50 147 ASP A CA 1
ATOM 1157 C C . ASP A 1 147 ? -3.007 4.057 13.877 1.00 79.50 147 ASP A C 1
ATOM 1159 O O . ASP A 1 147 ? -2.890 5.180 14.367 1.00 79.50 147 ASP A O 1
ATOM 1163 N N . ILE A 1 148 ? -4.170 3.406 13.858 1.00 70.06 148 ILE A N 1
ATOM 1164 C CA . ILE A 1 148 ? -5.346 3.865 14.597 1.00 70.06 148 ILE A CA 1
ATOM 1165 C C . ILE A 1 148 ? -5.173 3.364 16.027 1.00 70.06 148 ILE A C 1
ATOM 1167 O O . ILE A 1 148 ? -5.313 2.169 16.293 1.00 70.06 148 ILE A O 1
ATOM 1171 N N . GLU A 1 149 ? -4.813 4.259 16.944 1.00 59.94 149 GLU A N 1
ATOM 1172 C CA . GLU A 1 149 ? -4.914 3.953 18.368 1.00 59.94 149 GLU A CA 1
ATOM 1173 C C . GLU A 1 149 ? -6.400 3.892 18.740 1.00 59.94 149 GLU A C 1
ATOM 1175 O O . GLU A 1 149 ? -7.151 4.840 18.501 1.00 59.94 149 GLU A O 1
ATOM 1180 N N . ALA A 1 150 ? -6.821 2.728 19.239 1.00 51.19 150 ALA A N 1
ATOM 1181 C CA . ALA A 1 150 ? -8.170 2.469 19.731 1.00 51.19 150 ALA A CA 1
ATOM 1182 C C . ALA A 1 150 ? -8.382 3.046 21.136 1.00 51.19 150 ALA A C 1
ATOM 1184 O O . ALA A 1 150 ? -7.426 2.987 21.946 1.00 51.19 150 ALA A O 1
#

Radius of gyration: 15.28 Å; chains: 1; bounding box: 33×36×47 Å

pLDDT: mean 79.97, std 10.09, range [47.03, 90.44]

Foldseek 3Di:
DAPLVVQLVVDPDVVVSVVLVVLLCVQQVLQVPPAAFEEEEDDPPPPDQPNVQSLSVSLRYHYDPDQLPGQAYEYEPQVPDPVVVLVVCLVPPDCPGNNLVNLRYKYFPDNDDSPDDDSVVSLVSNCSRDPPSHPPPCDPPGMHRDHDDD